Protein AF-A0A0M0GCC8-F1 (afdb_monomer_lite)

Sequence (65 aa):
MNRQVFDYNQIFYNEAIMYMENLWQRKLTDHEKHLAIEVYKFGRKVEMESYYEKNVIDWQLQMSK

Structure (mmCIF, N/CA/C/O backbone):
data_AF-A0A0M0GCC8-F1
#
_entry.id   AF-A0A0M0GCC8-F1
#
loop_
_atom_site.group_PDB
_atom_site.id
_atom_site.type_symbol
_atom_site.label_atom_id
_atom_site.label_alt_id
_atom_site.label_comp_id
_atom_site.label_asym_id
_atom_site.label_entity_id
_atom_site.label_seq_id
_atom_site.pdbx_PDB_ins_code
_atom_site.Cartn_x
_atom_site.Cartn_y
_atom_site.Cartn_z
_atom_site.occupancy
_atom_site.B_iso_or_equiv
_atom_site.auth_seq_id
_atom_site.auth_comp_id
_atom_site.auth_asym_id
_atom_site.auth_atom_id
_atom_site.pdbx_PDB_model_num
ATOM 1 N N . MET A 1 1 ? -5.240 -12.552 -25.075 1.00 35.56 1 MET A N 1
ATOM 2 C CA . MET A 1 1 ? -4.170 -12.242 -24.103 1.00 35.56 1 MET A CA 1
ATOM 3 C C . MET A 1 1 ? -4.779 -12.301 -22.719 1.00 35.56 1 MET A C 1
ATOM 5 O O . MET A 1 1 ? -5.612 -11.458 -22.404 1.00 35.56 1 MET A O 1
ATOM 9 N N . ASN A 1 2 ? -4.447 -13.329 -21.937 1.00 37.34 2 ASN A N 1
ATOM 10 C CA . ASN A 1 2 ? -4.863 -13.399 -20.539 1.00 37.34 2 ASN A CA 1
ATOM 11 C C . ASN A 1 2 ? -4.268 -12.185 -19.821 1.00 37.34 2 ASN A C 1
ATOM 13 O O . ASN A 1 2 ? -3.049 -12.072 -19.723 1.00 37.34 2 ASN A O 1
ATOM 17 N N . ARG A 1 3 ? -5.123 -11.261 -19.367 1.00 45.22 3 ARG A N 1
ATOM 18 C CA . ARG A 1 3 ? -4.749 -10.253 -18.372 1.00 45.22 3 ARG A CA 1
ATOM 19 C C . ARG A 1 3 ? -4.426 -11.041 -17.109 1.00 45.22 3 ARG A C 1
ATOM 21 O O . ARG A 1 3 ? -5.332 -11.336 -16.338 1.00 45.22 3 ARG A O 1
ATOM 28 N N . GLN A 1 4 ? -3.180 -11.478 -16.947 1.00 50.78 4 GLN A N 1
ATOM 29 C CA . GLN A 1 4 ? -2.717 -11.932 -15.645 1.00 50.78 4 GLN A CA 1
ATOM 30 C C . GLN A 1 4 ? -2.844 -10.710 -14.742 1.00 50.78 4 GLN A C 1
ATOM 32 O O . GLN A 1 4 ? -2.089 -9.747 -14.856 1.00 50.78 4 GLN A O 1
ATOM 37 N N . VAL A 1 5 ? -3.917 -10.697 -13.955 1.00 52.94 5 VAL A N 1
ATOM 38 C CA . VAL A 1 5 ? -4.110 -9.739 -12.878 1.00 52.94 5 VAL A CA 1
ATOM 39 C C . VAL A 1 5 ? -2.855 -9.865 -12.027 1.00 52.94 5 VAL A C 1
ATOM 41 O O . VAL A 1 5 ? -2.441 -10.982 -11.719 1.00 52.94 5 VAL A O 1
ATOM 44 N N . PHE A 1 6 ? -2.191 -8.745 -11.753 1.00 59.25 6 PHE A N 1
ATOM 45 C CA . PHE A 1 6 ? -1.040 -8.685 -10.859 1.00 59.25 6 PHE A CA 1
ATOM 46 C C . PHE A 1 6 ? -1.500 -9.039 -9.432 1.00 59.25 6 PHE A C 1
ATOM 48 O O . PHE A 1 6 ? -1.646 -8.168 -8.573 1.00 59.25 6 PHE A O 1
ATOM 55 N N 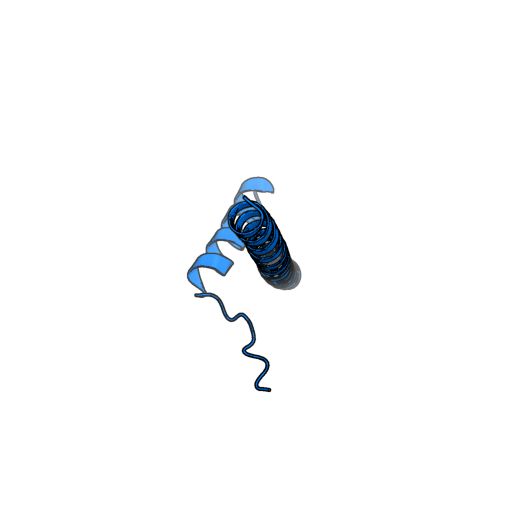. ASP A 1 7 ? -1.796 -10.316 -9.204 1.00 61.56 7 ASP A N 1
ATOM 56 C CA . ASP A 1 7 ? -2.051 -10.895 -7.895 1.00 61.56 7 ASP A CA 1
ATOM 57 C C . ASP A 1 7 ? -0.690 -11.164 -7.266 1.00 61.56 7 ASP A C 1
ATOM 59 O O . ASP A 1 7 ? -0.017 -12.166 -7.517 1.00 61.56 7 ASP A O 1
ATOM 63 N N . TYR A 1 8 ? -0.246 -10.186 -6.488 1.00 65.94 8 TYR A N 1
ATOM 64 C CA . TYR A 1 8 ? 0.907 -10.321 -5.621 1.00 65.94 8 TYR A CA 1
ATOM 65 C C . TYR A 1 8 ? 0.540 -11.215 -4.436 1.00 65.94 8 TYR A C 1
ATOM 67 O O . TYR A 1 8 ? -0.627 -11.347 -4.059 1.00 65.94 8 TYR A O 1
ATOM 75 N N . ASN A 1 9 ? 1.556 -11.820 -3.820 1.00 76.56 9 ASN A N 1
ATOM 76 C CA . ASN A 1 9 ? 1.354 -12.565 -2.585 1.00 76.56 9 ASN A CA 1
ATOM 77 C C . ASN A 1 9 ? 0.685 -11.653 -1.542 1.00 76.56 9 ASN A C 1
ATOM 79 O O . ASN A 1 9 ? 1.129 -10.525 -1.323 1.00 76.56 9 ASN A O 1
ATOM 83 N N . GLN A 1 10 ? -0.358 -12.166 -0.889 1.00 77.19 10 GLN A N 1
ATOM 84 C CA . GLN A 1 10 ? -1.144 -11.459 0.120 1.00 77.19 10 GLN A CA 1
ATOM 85 C C . GLN A 1 10 ? -0.290 -10.850 1.244 1.00 77.19 10 GLN A C 1
ATOM 87 O O . GLN A 1 10 ? -0.678 -9.844 1.833 1.00 77.19 10 GLN A O 1
ATOM 92 N N . ILE A 1 11 ? 0.899 -11.405 1.502 1.00 80.00 11 ILE A N 1
ATOM 93 C CA . ILE A 1 11 ? 1.885 -10.844 2.434 1.00 80.00 11 ILE A CA 1
ATOM 94 C C . ILE A 1 11 ? 2.224 -9.383 2.092 1.00 80.00 11 ILE A C 1
ATOM 96 O O . ILE A 1 11 ? 2.196 -8.539 2.981 1.00 80.00 11 ILE A O 1
ATOM 100 N N . PHE A 1 12 ? 2.447 -9.049 0.819 1.00 78.25 12 PHE A N 1
ATOM 101 C CA . PHE A 1 12 ? 2.810 -7.686 0.407 1.00 78.25 12 PHE A CA 1
ATOM 102 C C . PHE A 1 12 ? 1.664 -6.686 0.593 1.00 78.25 12 PHE A C 1
ATOM 104 O O . PHE A 1 12 ? 1.873 -5.522 0.930 1.00 78.25 12 PHE A O 1
ATOM 111 N N . TYR A 1 13 ? 0.428 -7.150 0.419 1.00 83.44 13 TYR A N 1
ATOM 112 C CA . TYR A 1 13 ? -0.763 -6.350 0.693 1.00 83.44 13 TYR A CA 1
ATOM 113 C C . TYR A 1 13 ? -0.911 -6.062 2.187 1.00 83.44 13 TYR A C 1
ATOM 115 O O . TYR A 1 13 ? -1.226 -4.937 2.576 1.00 83.44 13 TYR A O 1
ATOM 123 N N . ASN A 1 14 ? -0.620 -7.056 3.027 1.00 87.81 14 ASN A N 1
ATOM 124 C CA . ASN A 1 14 ? -0.637 -6.896 4.476 1.00 87.81 14 ASN A CA 1
ATOM 125 C C . ASN A 1 14 ? 0.447 -5.918 4.951 1.00 87.81 14 ASN A C 1
ATOM 127 O O . ASN A 1 14 ? 0.179 -5.132 5.854 1.00 87.81 14 ASN A O 1
ATOM 131 N N . GLU A 1 15 ? 1.630 -5.909 4.329 1.00 89.38 15 GLU A N 1
ATOM 132 C CA . GLU A 1 15 ? 2.693 -4.941 4.636 1.00 89.38 15 GLU A CA 1
ATOM 133 C C . GLU A 1 15 ? 2.280 -3.502 4.318 1.00 89.38 15 GLU A C 1
ATOM 135 O O . GLU A 1 15 ? 2.464 -2.618 5.153 1.00 89.38 15 GLU A O 1
ATOM 140 N N . ALA A 1 16 ? 1.667 -3.264 3.153 1.00 89.88 16 ALA A N 1
ATOM 141 C CA . ALA A 1 16 ? 1.163 -1.940 2.789 1.00 89.88 16 ALA A CA 1
ATOM 142 C C . ALA A 1 16 ? 0.094 -1.450 3.781 1.00 89.88 16 ALA A C 1
ATOM 144 O O . ALA A 1 16 ? 0.133 -0.304 4.230 1.00 89.88 16 ALA A O 1
ATOM 145 N N . ILE A 1 17 ? -0.828 -2.333 4.183 1.00 94.00 17 ILE A N 1
ATOM 146 C CA . ILE A 1 17 ? -1.838 -2.022 5.202 1.00 94.00 17 ILE A CA 1
ATOM 147 C C . ILE A 1 17 ? -1.172 -1.728 6.549 1.00 94.00 17 ILE A C 1
ATOM 149 O O . ILE A 1 17 ? -1.461 -0.699 7.154 1.00 94.00 17 ILE A O 1
ATOM 153 N N . MET A 1 18 ? -0.262 -2.590 7.011 1.00 94.94 18 MET A N 1
ATOM 154 C CA . MET A 1 18 ? 0.446 -2.407 8.281 1.00 94.94 18 MET A CA 1
ATOM 155 C C . MET A 1 18 ? 1.233 -1.100 8.316 1.00 94.94 18 MET A C 1
ATOM 157 O O . MET A 1 18 ? 1.209 -0.398 9.325 1.00 94.94 18 MET A O 1
ATOM 161 N N . TYR A 1 19 ? 1.916 -0.759 7.224 1.00 94.81 19 TYR A N 1
ATOM 162 C CA . TYR A 1 19 ? 2.636 0.500 7.102 1.00 94.81 19 TYR A CA 1
ATOM 163 C C . TYR A 1 19 ? 1.697 1.696 7.297 1.00 94.81 19 TYR A C 1
ATOM 165 O O . TYR A 1 19 ? 1.985 2.573 8.109 1.00 94.81 19 TYR A O 1
ATOM 173 N N . MET A 1 20 ? 0.550 1.699 6.614 1.00 96.44 20 MET A N 1
ATOM 174 C CA . MET A 1 20 ? -0.432 2.782 6.709 1.00 96.44 20 MET A CA 1
ATOM 175 C C . MET A 1 20 ? -1.084 2.861 8.096 1.00 96.44 20 MET A C 1
ATOM 177 O O . MET A 1 20 ? -1.242 3.956 8.635 1.00 96.44 20 MET A O 1
ATOM 181 N N . GLU A 1 21 ? -1.408 1.722 8.714 1.00 97.62 21 GLU A N 1
ATOM 182 C CA . GLU A 1 21 ? -1.946 1.678 10.082 1.00 97.62 21 GLU A CA 1
ATOM 183 C C . GLU A 1 21 ? -0.948 2.216 11.112 1.00 97.62 21 GLU A C 1
ATOM 185 O O . GLU A 1 21 ? -1.326 2.974 12.008 1.00 97.62 21 GLU A O 1
ATOM 190 N N . ASN A 1 22 ? 0.334 1.872 10.964 1.00 96.94 22 ASN A N 1
ATOM 191 C CA . ASN A 1 22 ? 1.401 2.397 11.809 1.00 96.94 22 ASN A CA 1
ATOM 192 C C . ASN A 1 22 ? 1.625 3.892 11.564 1.00 96.94 22 ASN A C 1
ATOM 194 O O . ASN A 1 22 ? 1.795 4.647 12.515 1.00 96.94 22 ASN A O 1
ATOM 198 N N . LEU A 1 23 ? 1.596 4.354 10.314 1.00 97.06 23 LEU A N 1
ATOM 199 C CA . LEU A 1 23 ? 1.776 5.770 9.997 1.00 97.06 23 LEU A CA 1
ATOM 200 C C . LEU A 1 23 ? 0.657 6.630 10.599 1.00 97.06 23 LEU A C 1
ATOM 202 O O . LEU A 1 23 ? 0.916 7.705 11.134 1.00 97.06 23 LEU A O 1
ATOM 206 N N . TRP A 1 24 ? -0.587 6.158 10.523 1.00 97.19 24 TRP A N 1
ATOM 207 C CA . TRP A 1 24 ? -1.759 6.902 10.993 1.00 97.19 24 TRP A CA 1
ATOM 208 C C . TRP A 1 24 ? -2.145 6.595 12.438 1.00 97.19 24 TRP A C 1
ATOM 210 O O . TRP A 1 24 ? -3.095 7.188 12.947 1.00 97.19 24 TRP A O 1
ATOM 220 N N . GLN A 1 25 ? -1.416 5.688 13.097 1.00 97.88 25 GLN A N 1
ATOM 221 C CA . GLN A 1 25 ? -1.638 5.278 14.487 1.00 97.88 25 GLN A CA 1
ATOM 222 C C . GLN A 1 25 ? -3.085 4.824 14.748 1.00 97.88 25 GLN A C 1
ATOM 224 O O . GLN A 1 25 ? -3.646 5.031 15.823 1.00 97.88 25 GLN A O 1
ATOM 229 N N . ARG A 1 26 ? -3.714 4.204 13.744 1.00 98.06 26 ARG A N 1
ATOM 230 C CA . ARG A 1 26 ? -5.082 3.682 13.825 1.00 98.06 26 ARG A CA 1
ATOM 231 C C . ARG A 1 26 ? -5.285 2.533 12.853 1.00 98.06 26 ARG A C 1
ATOM 233 O O . ARG A 1 26 ? -4.556 2.392 11.877 1.00 98.06 26 ARG A O 1
ATOM 240 N N . LYS A 1 27 ? -6.340 1.753 13.082 1.00 97.25 27 LYS A N 1
ATOM 241 C CA . LYS A 1 27 ? -6.784 0.749 12.115 1.00 97.25 27 LYS A CA 1
ATOM 242 C C . LYS A 1 27 ? -7.399 1.403 10.881 1.00 97.25 27 LYS A C 1
ATOM 244 O O . LYS A 1 27 ? -8.097 2.419 10.982 1.00 97.25 27 LYS A O 1
ATOM 249 N N . LEU A 1 28 ? -7.130 0.809 9.723 1.00 97.44 28 LEU A N 1
ATOM 250 C CA . LEU A 1 28 ? -7.787 1.183 8.479 1.00 97.44 28 LEU A CA 1
ATOM 251 C C . LEU A 1 28 ? -9.179 0.552 8.428 1.00 97.44 28 LEU A C 1
ATOM 253 O O . LEU A 1 28 ? -9.390 -0.588 8.855 1.00 97.44 28 LEU A O 1
ATOM 257 N N . THR A 1 29 ? -10.123 1.290 7.864 1.00 97.88 29 THR A N 1
ATOM 258 C CA . THR A 1 29 ? -11.415 0.746 7.441 1.00 97.88 29 THR A CA 1
ATOM 259 C C . THR A 1 29 ? -11.226 -0.210 6.264 1.00 97.88 29 THR A C 1
ATOM 261 O O . THR A 1 29 ? -10.197 -0.193 5.587 1.00 97.88 29 THR A O 1
ATOM 264 N N . ASP A 1 30 ? -12.226 -1.037 5.975 1.00 96.19 30 ASP A N 1
ATOM 265 C CA . ASP A 1 30 ? -12.120 -2.004 4.876 1.00 96.19 30 ASP A CA 1
ATOM 266 C C . ASP A 1 30 ? -11.967 -1.323 3.510 1.00 96.19 30 ASP A C 1
ATOM 268 O O . ASP A 1 30 ? -11.180 -1.773 2.678 1.00 96.19 30 ASP A O 1
ATOM 272 N N . HIS A 1 31 ? -12.635 -0.182 3.311 1.00 96.06 31 HIS A N 1
ATOM 273 C CA . HIS A 1 31 ? -12.457 0.634 2.111 1.00 96.06 31 HIS A CA 1
ATOM 274 C C . HIS A 1 31 ? -11.024 1.176 1.994 1.00 96.06 31 HIS A C 1
ATOM 27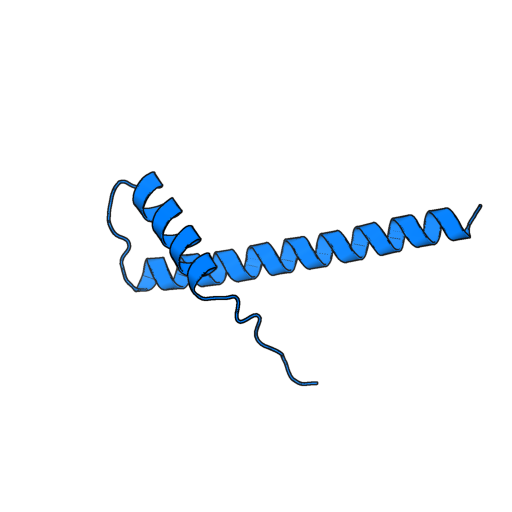6 O O . HIS A 1 31 ? -10.429 1.136 0.920 1.00 96.06 31 HIS A O 1
ATOM 282 N N . GLU A 1 32 ? -10.433 1.643 3.095 1.00 97.00 32 GLU A N 1
ATOM 283 C CA . GLU A 1 32 ? -9.053 2.141 3.101 1.00 97.00 32 GLU A CA 1
ATOM 284 C C . GLU A 1 32 ? -8.032 1.028 2.854 1.00 97.00 32 GLU A C 1
ATOM 286 O O . GLU A 1 32 ? -7.071 1.241 2.119 1.00 97.00 32 GLU A O 1
ATOM 291 N N . LYS A 1 33 ? -8.250 -0.171 3.405 1.00 94.50 33 LYS A N 1
ATOM 292 C CA . LYS A 1 33 ? -7.4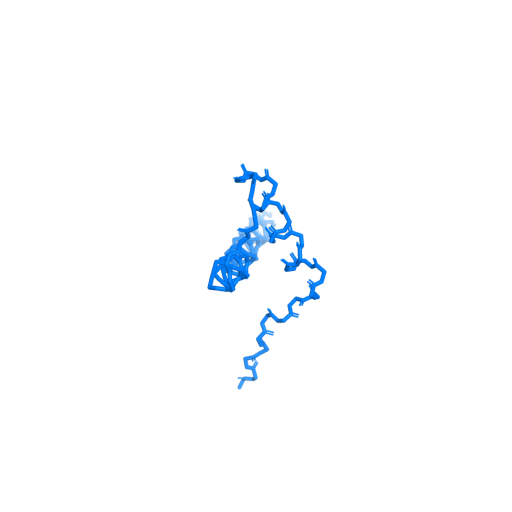13 -1.344 3.110 1.00 94.50 33 LYS A CA 1
ATOM 293 C C . LYS A 1 33 ? -7.477 -1.702 1.631 1.00 94.50 33 LYS A C 1
ATOM 295 O O . LYS A 1 33 ? -6.441 -1.939 1.017 1.00 94.50 33 LYS A O 1
ATOM 300 N N . HIS A 1 34 ? -8.678 -1.705 1.053 1.00 92.75 34 HIS A N 1
ATOM 301 C CA . HIS A 1 34 ? -8.860 -1.951 -0.374 1.00 92.75 34 HIS A CA 1
ATOM 302 C C . HIS A 1 34 ? -8.122 -0.905 -1.219 1.00 92.75 34 HIS A C 1
ATOM 304 O O . HIS A 1 34 ? -7.348 -1.263 -2.105 1.00 92.75 34 HIS A O 1
ATOM 310 N N . LEU A 1 35 ? -8.283 0.381 -0.893 1.00 94.31 35 LEU A N 1
ATOM 311 C CA . LEU A 1 35 ? -7.599 1.465 -1.596 1.00 94.31 35 LEU A CA 1
ATOM 312 C C . LEU A 1 35 ? -6.071 1.361 -1.473 1.00 94.31 35 LEU A C 1
ATOM 314 O O . LEU A 1 35 ? -5.369 1.538 -2.465 1.00 94.31 35 LEU A O 1
ATOM 318 N N . ALA A 1 36 ? -5.549 1.029 -0.288 1.00 93.00 36 ALA A N 1
ATOM 319 C CA . ALA A 1 36 ? -4.116 0.839 -0.068 1.00 93.00 36 ALA A CA 1
ATOM 320 C C . ALA A 1 36 ? -3.542 -0.277 -0.957 1.00 93.00 36 ALA A C 1
ATOM 322 O O . ALA A 1 36 ? -2.469 -0.116 -1.537 1.00 93.00 36 ALA A O 1
ATOM 323 N N . ILE A 1 37 ? -4.278 -1.381 -1.120 1.00 91.50 37 ILE A N 1
ATOM 324 C CA . ILE A 1 37 ? -3.893 -2.490 -2.003 1.00 91.50 37 ILE A CA 1
ATOM 325 C C . ILE A 1 37 ? -3.879 -2.053 -3.471 1.00 91.50 37 ILE A C 1
ATOM 327 O O . ILE A 1 37 ? -2.922 -2.351 -4.187 1.00 91.50 37 ILE A O 1
ATOM 331 N N . GLU A 1 38 ? -4.909 -1.344 -3.933 1.00 91.56 38 GLU A N 1
ATOM 332 C CA . GLU A 1 38 ? -4.991 -0.907 -5.332 1.00 91.56 38 GLU A CA 1
ATOM 333 C C . GLU A 1 38 ? -3.906 0.121 -5.679 1.00 91.56 38 GLU A C 1
ATOM 335 O O . GLU A 1 38 ? -3.251 0.006 -6.717 1.00 91.56 38 GLU A O 1
ATOM 340 N N . VAL A 1 39 ? -3.629 1.068 -4.778 1.00 88.75 39 VAL A N 1
ATOM 341 C CA . VAL A 1 39 ? -2.527 2.028 -4.949 1.00 88.75 39 VAL A CA 1
ATOM 342 C C . VAL A 1 39 ? -1.173 1.316 -4.946 1.00 88.75 39 VAL A C 1
ATOM 344 O O . VAL A 1 39 ? -0.323 1.631 -5.777 1.00 88.75 39 VAL A O 1
ATOM 347 N N . TYR A 1 40 ? -0.976 0.319 -4.076 1.00 88.81 40 TYR A N 1
ATOM 348 C CA . TYR A 1 40 ? 0.241 -0.494 -4.073 1.00 88.81 40 TYR A CA 1
ATOM 349 C C . TYR A 1 40 ? 0.441 -1.215 -5.414 1.00 88.81 40 TYR A C 1
ATOM 351 O O . TYR A 1 40 ? 1.501 -1.095 -6.028 1.00 88.81 40 TYR A O 1
ATOM 359 N N . LYS A 1 41 ? -0.590 -1.907 -5.921 1.00 87.94 41 LYS A N 1
ATOM 360 C CA . LYS A 1 41 ? -0.545 -2.570 -7.237 1.00 87.94 41 LYS A CA 1
ATOM 361 C C . LYS A 1 41 ? -0.213 -1.582 -8.355 1.00 87.94 41 LYS A C 1
ATOM 363 O O . LYS A 1 41 ? 0.611 -1.886 -9.218 1.00 87.94 41 LYS A O 1
ATOM 368 N N . PHE A 1 42 ? -0.834 -0.404 -8.334 1.00 87.75 42 PHE A N 1
ATOM 369 C CA . PHE A 1 42 ? -0.579 0.640 -9.320 1.00 87.75 42 PHE A CA 1
ATOM 370 C C . PHE A 1 42 ? 0.873 1.131 -9.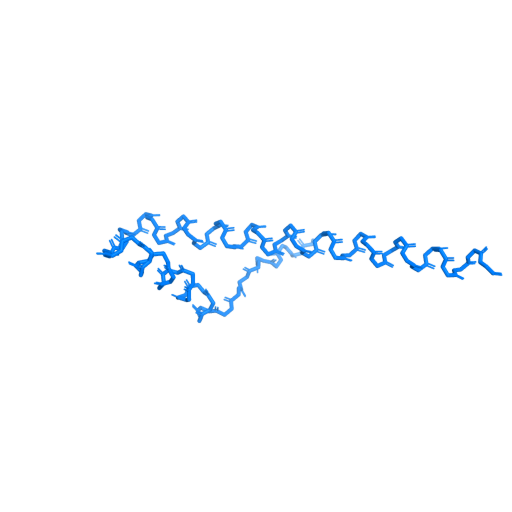272 1.00 87.75 42 PHE A C 1
ATOM 372 O O . PHE A 1 42 ? 1.529 1.175 -10.310 1.00 87.75 42 PHE A O 1
ATOM 379 N N . GLY A 1 43 ? 1.403 1.420 -8.080 1.00 86.81 43 GLY A N 1
ATOM 380 C CA . GLY A 1 43 ? 2.797 1.833 -7.907 1.00 86.81 43 GLY A CA 1
ATOM 381 C C . GLY A 1 43 ? 3.779 0.799 -8.459 1.00 86.81 43 GLY A C 1
ATOM 382 O O . GLY A 1 43 ? 4.653 1.140 -9.251 1.00 86.81 43 GLY A O 1
ATOM 383 N N . ARG A 1 44 ? 3.572 -0.486 -8.145 1.00 85.44 44 ARG A N 1
ATOM 384 C CA . ARG A 1 44 ? 4.405 -1.584 -8.665 1.00 85.44 44 ARG A CA 1
ATOM 385 C C . ARG A 1 44 ? 4.354 -1.700 -10.184 1.00 85.44 44 ARG A C 1
ATOM 387 O O . ARG A 1 44 ? 5.378 -1.961 -10.810 1.00 85.44 44 ARG A O 1
ATOM 394 N N . LYS A 1 45 ? 3.182 -1.487 -10.784 1.00 85.12 45 LYS A N 1
ATOM 395 C CA . LYS A 1 45 ? 3.038 -1.462 -12.241 1.00 85.12 45 LYS A CA 1
ATOM 396 C C . LYS A 1 45 ? 3.865 -0.329 -12.859 1.00 85.12 45 LYS A C 1
ATOM 398 O O . LYS A 1 45 ? 4.618 -0.589 -13.792 1.00 85.12 45 LYS A O 1
ATOM 403 N N . VAL A 1 46 ? 3.766 0.887 -12.318 1.00 83.06 46 VAL A N 1
ATOM 404 C CA . VAL A 1 46 ? 4.529 2.054 -12.800 1.00 83.06 46 VAL A CA 1
ATOM 405 C C . VAL A 1 46 ? 6.037 1.834 -12.648 1.00 83.06 46 VAL A C 1
ATOM 407 O O . VAL A 1 46 ? 6.794 2.108 -13.577 1.00 83.06 46 VAL A O 1
ATOM 410 N N . GLU A 1 47 ? 6.485 1.285 -11.514 1.00 84.12 47 GLU A N 1
ATOM 411 C CA . GLU A 1 47 ? 7.895 0.929 -11.296 1.00 84.12 47 GLU A CA 1
ATOM 412 C C . GLU A 1 47 ? 8.399 -0.080 -12.335 1.00 84.12 47 GLU A C 1
ATOM 414 O O . GLU A 1 47 ? 9.494 0.086 -12.873 1.00 84.12 47 GLU A O 1
ATOM 419 N N . MET A 1 48 ? 7.607 -1.115 -12.642 1.00 81.81 48 MET A N 1
ATOM 420 C CA . MET A 1 48 ? 7.970 -2.101 -13.662 1.00 81.81 48 MET A CA 1
ATOM 421 C C . MET A 1 48 ? 8.039 -1.476 -15.053 1.00 81.81 48 MET A C 1
ATOM 423 O O . MET A 1 48 ? 9.017 -1.705 -15.757 1.00 81.81 48 MET A O 1
ATOM 427 N N . GLU A 1 49 ? 7.042 -0.681 -15.447 1.00 79.56 49 GLU A N 1
ATOM 428 C CA . GLU A 1 49 ? 7.038 0.018 -16.739 1.00 79.56 49 GLU A CA 1
ATOM 429 C C . GLU A 1 49 ? 8.277 0.911 -16.882 1.00 79.56 49 GLU A C 1
ATOM 431 O O . GLU A 1 49 ? 8.994 0.807 -17.878 1.00 79.56 49 GLU A O 1
ATOM 436 N N . SER A 1 50 ? 8.603 1.686 -15.843 1.00 82.94 50 SER A N 1
ATOM 437 C CA . SER A 1 50 ? 9.805 2.524 -15.828 1.00 82.94 50 SER A CA 1
ATOM 438 C C . SER A 1 50 ? 11.098 1.704 -15.897 1.00 82.94 50 SER A C 1
ATOM 440 O O . SER A 1 50 ? 12.033 2.067 -16.614 1.00 82.94 50 SER A O 1
ATOM 442 N N . TYR A 1 51 ? 11.163 0.575 -15.184 1.00 78.69 51 TYR A N 1
ATOM 443 C CA . TYR A 1 51 ? 12.320 -0.316 -15.226 1.00 78.69 51 TYR A CA 1
ATOM 444 C C . TYR A 1 51 ? 12.525 -0.902 -16.626 1.00 78.69 51 TYR A C 1
ATOM 446 O O . TYR A 1 51 ? 13.644 -0.889 -17.141 1.00 78.69 51 TYR A O 1
ATOM 454 N N . TYR A 1 52 ? 11.466 -1.395 -17.272 1.00 73.25 52 TYR A N 1
ATOM 455 C CA . TYR A 1 52 ? 11.557 -1.931 -18.630 1.00 73.25 52 TYR A CA 1
ATOM 456 C C . TYR A 1 52 ? 11.983 -0.864 -19.638 1.00 73.25 52 TYR A C 1
ATOM 458 O O . TYR A 1 52 ? 12.870 -1.129 -20.447 1.00 73.25 52 TYR A O 1
ATOM 466 N N . GLU A 1 53 ? 11.415 0.340 -19.559 1.00 79.81 53 GLU A N 1
ATOM 467 C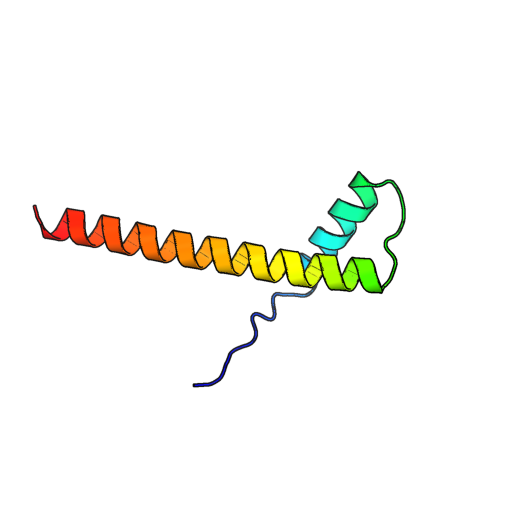 CA . GLU A 1 53 ? 11.786 1.460 -20.429 1.00 79.81 53 GLU A CA 1
ATOM 468 C C . GLU A 1 53 ? 13.277 1.801 -20.305 1.00 79.81 53 GLU A C 1
ATOM 470 O O . GLU A 1 53 ? 13.988 1.874 -21.309 1.00 79.81 53 GLU A O 1
ATOM 475 N N . LYS A 1 54 ? 13.784 1.903 -19.072 1.00 78.12 54 LYS A N 1
ATOM 476 C CA . LYS A 1 54 ? 15.199 2.187 -18.820 1.00 78.12 54 LYS A CA 1
ATOM 477 C C . LYS A 1 54 ? 16.126 1.116 -19.402 1.00 78.12 54 LYS A C 1
ATOM 479 O O . LYS A 1 54 ? 17.110 1.450 -20.054 1.00 78.12 54 LYS A O 1
ATOM 484 N N . ASN A 1 55 ? 15.802 -0.164 -19.217 1.00 72.81 55 ASN A N 1
ATOM 485 C CA . ASN A 1 55 ? 16.629 -1.252 -19.748 1.00 72.81 55 ASN A CA 1
ATOM 486 C C . ASN A 1 55 ? 16.642 -1.291 -21.284 1.00 72.81 55 ASN A C 1
ATOM 488 O O . ASN A 1 55 ? 17.664 -1.636 -21.876 1.00 72.81 55 ASN A O 1
ATOM 492 N N . VAL A 1 56 ? 15.528 -0.942 -21.937 1.00 75.94 56 VAL A N 1
ATOM 493 C CA . VAL A 1 56 ? 15.470 -0.846 -23.405 1.00 75.94 56 VAL A CA 1
ATOM 494 C C . VAL A 1 56 ? 16.387 0.268 -23.906 1.00 75.94 56 VAL A C 1
ATOM 496 O O . VAL A 1 56 ? 17.145 0.046 -24.851 1.00 75.94 56 VAL A O 1
ATOM 499 N N . ILE A 1 57 ? 16.363 1.432 -23.251 1.00 76.56 57 ILE A N 1
ATOM 500 C CA . ILE A 1 57 ? 17.244 2.562 -23.576 1.00 76.56 57 ILE A CA 1
ATOM 501 C C . ILE A 1 57 ? 18.716 2.158 -23.412 1.00 76.56 57 ILE A C 1
ATOM 503 O O . ILE A 1 57 ? 19.515 2.354 -24.328 1.00 76.56 57 ILE A O 1
ATOM 507 N N . ASP A 1 58 ? 19.072 1.540 -22.285 1.00 79.19 58 ASP A N 1
ATOM 508 C CA . ASP A 1 58 ? 20.452 1.127 -22.008 1.00 79.19 58 ASP A CA 1
ATOM 509 C C . ASP A 1 58 ? 20.962 0.093 -23.031 1.00 79.19 58 ASP A C 1
ATOM 511 O O . ASP A 1 58 ? 22.096 0.192 -23.510 1.00 79.19 58 ASP A O 1
ATOM 515 N N . TRP A 1 59 ? 20.116 -0.861 -23.434 1.00 75.75 59 TRP A N 1
ATOM 516 C CA . TRP A 1 59 ? 20.454 -1.849 -24.463 1.00 75.75 59 TRP A CA 1
ATOM 517 C C . TRP A 1 59 ? 20.664 -1.212 -25.846 1.00 75.75 59 TRP A C 1
ATOM 519 O O . TRP A 1 59 ? 21.631 -1.534 -26.539 1.00 75.75 59 TRP A O 1
ATOM 529 N N . GLN A 1 60 ? 19.812 -0.260 -26.240 1.00 70.12 60 GLN A N 1
ATOM 530 C CA . GLN A 1 60 ? 19.968 0.487 -27.495 1.00 70.12 60 GLN A CA 1
ATOM 531 C C . GLN A 1 60 ? 21.267 1.307 -27.523 1.00 70.12 60 GLN A C 1
ATOM 533 O O . GLN A 1 60 ? 21.940 1.369 -28.555 1.00 70.12 60 GLN A O 1
ATOM 538 N N . LEU A 1 61 ? 21.652 1.901 -26.390 1.00 76.12 61 LEU A N 1
ATOM 539 C CA . LEU A 1 61 ? 22.898 2.660 -26.249 1.00 76.12 61 LEU A CA 1
ATOM 540 C C . LEU A 1 61 ? 24.150 1.771 -26.282 1.00 76.12 61 LEU A C 1
ATOM 542 O O . LEU A 1 61 ? 25.204 2.218 -26.731 1.00 76.12 61 LEU A O 1
ATOM 546 N N . GLN A 1 62 ? 24.062 0.519 -25.822 1.00 76.00 62 GLN A N 1
ATOM 547 C CA . GLN A 1 62 ? 25.155 -0.452 -25.947 1.00 76.00 62 GLN A CA 1
ATOM 548 C C . GLN A 1 62 ? 25.313 -0.983 -27.377 1.00 76.00 62 GLN A C 1
ATOM 550 O O . GLN A 1 62 ? 26.437 -1.170 -27.824 1.00 76.00 62 GLN A O 1
ATOM 555 N N . MET A 1 63 ? 24.211 -1.187 -28.102 1.00 67.56 63 MET A N 1
ATOM 556 C CA . MET A 1 63 ? 24.205 -1.692 -29.485 1.00 67.56 63 MET A CA 1
ATOM 557 C C . MET A 1 63 ? 24.652 -0.663 -30.538 1.00 67.56 63 MET A C 1
ATOM 559 O O . MET A 1 63 ? 24.881 -1.020 -31.690 1.00 67.56 63 MET A O 1
ATOM 563 N N . SER A 1 64 ? 24.718 0.618 -30.168 1.00 68.50 64 SER A N 1
ATOM 564 C CA . SER A 1 64 ? 25.103 1.733 -31.048 1.00 68.50 64 SER A CA 1
ATOM 565 C C . SER A 1 64 ? 26.566 2.176 -30.886 1.00 68.50 64 SER A C 1
ATOM 567 O O . SER A 1 64 ? 26.972 3.163 -31.503 1.00 68.50 64 SE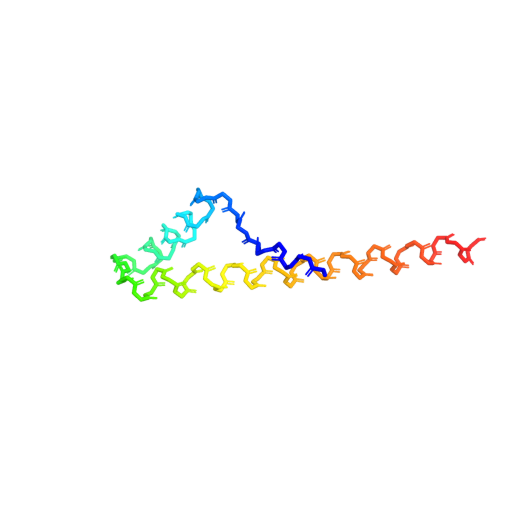R A O 1
ATOM 569 N N . LYS A 1 65 ? 27.356 1.448 -30.085 1.00 55.41 65 LYS A N 1
ATOM 570 C CA . LYS A 1 65 ? 28.818 1.570 -29.971 1.00 55.41 65 LYS A CA 1
ATOM 571 C C . LYS A 1 65 ? 29.508 0.446 -30.730 1.00 55.41 65 LYS A C 1
ATOM 573 O O . LYS A 1 65 ? 30.598 0.726 -31.272 1.00 55.41 65 LYS A O 1
#

Radius of gyration: 16.96 Å; chains: 1; bounding box: 41×20×46 Å

Foldseek 3Di:
DPPPPPDDDVVVLVVLQVVVCVVVVHHDDPVRSVVSSVVVSVVVVVVVVVVVVVVVVVVVVVVVD

pLDDT: mean 81.56, std 15.06, range [35.56, 98.06]

Secondary structure (DSSP, 8-state):
---------HHHHHHHHHHHHHHHTSPPPHHHHHHHHHHHHHHHHHHHHHHHHHHHHHHHHHHT-

Organism: Sporosarcina globispora (NCBI:txid1459)